Protein AF-A0A426XS44-F1 (afdb_monomer)

Solvent-accessible surface area (backbone atoms only — not comparable to full-atom values): 6910 Å² total; per-residue (Å²): 131,85,73,93,54,96,72,62,31,26,32,57,21,44,33,37,37,36,33,27,62,79,56,96,88,55,60,76,79,61,52,69,80,56,60,42,77,38,46,75,50,69,57,53,90,90,55,63,96,77,79,87,79,89,66,60,63,86,87,66,75,73,68,82,42,78,45,82,48,67,85,43,48,60,72,44,89,87,54,71,54,83,91,81,89,85,88,85,85,76,81,80,81,56,75,76,70,69,69,75,78,124

Secondary structure (DSSP, 8-state):
---SSS--TTSB-EEEEEEE---TTS-TTTGGGGPEEEEEEE--TTS-SS-------TT-----EEEEEES-BSS-SS------------PPPPGGGGGS--

pLDDT: mean 85.26, std 15.74, range [38.47, 98.44]

Structure (mmCIF, N/CA/C/O backbone):
data_AF-A0A426XS44-F1
#
_entry.id   AF-A0A426XS44-F1
#
loop_
_atom_site.group_PDB
_atom_site.id
_atom_site.type_symbol
_atom_site.label_atom_id
_atom_site.label_alt_id
_atom_site.label_comp_id
_atom_site.label_asym_id
_atom_site.label_entity_id
_atom_site.label_seq_id
_atom_site.pdbx_PDB_ins_code
_atom_site.Cartn_x
_atom_site.Cartn_y
_atom_site.Cartn_z
_atom_site.occupancy
_atom_site.B_iso_or_equiv
_atom_site.auth_seq_id
_atom_site.auth_comp_id
_atom_site.auth_asym_id
_atom_site.auth_atom_id
_atom_site.pdbx_PDB_model_num
ATOM 1 N N . MET A 1 1 ? -6.216 -18.599 14.429 1.00 50.03 1 MET A N 1
ATOM 2 C CA . MET A 1 1 ? -5.065 -17.831 13.902 1.00 50.03 1 MET A CA 1
ATOM 3 C C . MET A 1 1 ? -4.605 -16.897 15.009 1.00 50.03 1 MET A C 1
ATOM 5 O O . MET A 1 1 ? -5.449 -16.211 15.567 1.00 50.03 1 MET A O 1
ATOM 9 N N . GLN A 1 2 ? -3.333 -16.931 15.408 1.00 58.16 2 GLN A N 1
ATOM 10 C CA . GLN A 1 2 ? -2.816 -16.040 16.453 1.00 58.16 2 GLN A CA 1
ATOM 11 C C . GLN A 1 2 ? -2.712 -14.621 15.869 1.00 58.16 2 GLN A C 1
ATOM 13 O O . GLN A 1 2 ? -2.163 -14.447 14.777 1.00 58.16 2 GLN A O 1
ATOM 18 N N . SER A 1 3 ? -3.324 -13.637 16.532 1.00 68.06 3 SER A N 1
ATOM 19 C CA . SER A 1 3 ? -3.342 -12.253 16.046 1.00 68.06 3 SER A CA 1
ATOM 20 C C . SER A 1 3 ? -1.932 -11.663 16.090 1.00 68.06 3 SER A C 1
ATOM 22 O O . SER A 1 3 ? -1.239 -11.800 17.095 1.00 68.06 3 SER A O 1
ATOM 24 N N . VAL A 1 4 ? -1.506 -11.011 15.008 1.00 78.38 4 VAL A N 1
ATOM 25 C CA . VAL A 1 4 ? -0.186 -10.353 14.905 1.00 78.38 4 VAL A CA 1
ATOM 26 C C . VAL A 1 4 ? -0.104 -9.040 15.686 1.00 78.38 4 VAL A C 1
ATOM 28 O O . VAL A 1 4 ? 0.992 -8.556 15.947 1.00 78.38 4 VAL A O 1
ATOM 31 N N . ALA A 1 5 ? -1.251 -8.478 16.065 1.00 82.12 5 ALA A N 1
ATOM 32 C CA . ALA A 1 5 ? -1.364 -7.265 16.863 1.00 82.12 5 ALA A CA 1
ATOM 33 C C . ALA A 1 5 ? -2.593 -7.350 17.779 1.00 82.12 5 ALA A C 1
ATOM 35 O O . ALA A 1 5 ? -3.571 -8.027 17.453 1.00 82.12 5 ALA A O 1
ATOM 36 N N . TYR A 1 6 ? -2.544 -6.666 18.922 1.00 83.38 6 TYR A N 1
ATOM 37 C CA . TYR A 1 6 ? -3.674 -6.592 19.852 1.00 83.38 6 TYR A CA 1
ATOM 38 C C . TYR A 1 6 ? -4.837 -5.768 19.274 1.00 83.38 6 TYR A C 1
ATOM 40 O O . TYR A 1 6 ? -5.986 -6.191 19.355 1.00 83.38 6 TYR A O 1
ATOM 48 N N . ASP A 1 7 ? -4.524 -4.644 18.623 1.00 90.62 7 ASP A N 1
ATOM 49 C CA . ASP A 1 7 ? -5.462 -3.835 17.843 1.00 90.62 7 ASP A CA 1
ATOM 50 C C . ASP A 1 7 ? -5.031 -3.821 16.369 1.00 90.62 7 ASP A C 1
ATOM 52 O O . ASP A 1 7 ? -3.850 -3.664 16.053 1.00 90.62 7 ASP A O 1
ATOM 56 N N . ARG A 1 8 ? -5.998 -4.018 15.470 1.00 94.56 8 ARG A N 1
ATOM 57 C CA . ARG A 1 8 ? -5.808 -4.049 14.013 1.00 94.56 8 ARG A CA 1
ATOM 58 C C . ARG A 1 8 ? -6.567 -2.925 13.300 1.00 94.56 8 ARG A C 1
ATOM 60 O O . ARG A 1 8 ? -6.542 -2.877 12.075 1.00 94.56 8 ARG A O 1
ATOM 67 N N . SER A 1 9 ? -7.193 -2.007 14.040 1.00 96.88 9 SER A N 1
ATOM 68 C CA . SER A 1 9 ? -7.927 -0.855 13.497 1.00 96.88 9 SER A CA 1
ATOM 69 C C . SER A 1 9 ? -7.052 0.070 12.639 1.00 96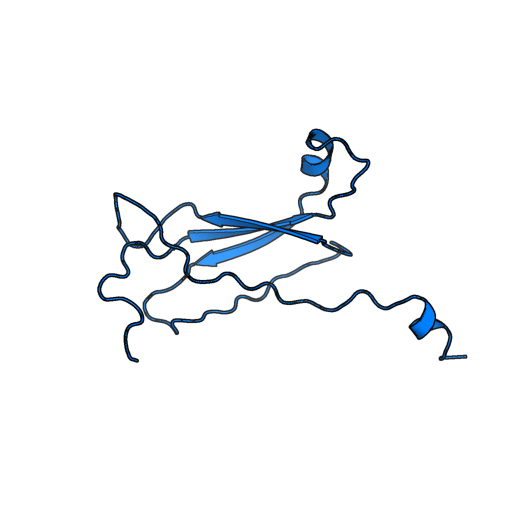.88 9 SER A C 1
ATOM 71 O O . SER A 1 9 ? -7.538 0.716 11.713 1.00 96.88 9 SER A O 1
ATOM 73 N N . SER A 1 10 ? -5.742 0.108 12.903 1.00 97.25 10 SER A N 1
ATOM 74 C CA . SER A 1 10 ? -4.768 0.884 12.133 1.00 97.25 10 SER A CA 1
ATOM 75 C C . SER A 1 10 ? -4.215 0.163 10.907 1.00 97.25 10 SER A C 1
ATOM 77 O O . SER A 1 10 ? -3.440 0.762 10.165 1.00 97.25 10 SER A O 1
ATOM 79 N N . ALA A 1 11 ? -4.569 -1.101 10.662 1.00 97.50 11 ALA A N 1
ATOM 80 C CA . ALA A 1 11 ? -4.148 -1.776 9.440 1.00 97.50 11 ALA A CA 1
ATOM 81 C C . ALA A 1 11 ? -4.727 -1.045 8.212 1.00 97.50 11 ALA A C 1
ATOM 83 O O . ALA A 1 11 ? -5.862 -0.559 8.278 1.00 97.50 11 ALA A O 1
ATOM 84 N N . PRO A 1 12 ? -3.985 -0.956 7.093 1.00 98.12 12 PRO A N 1
A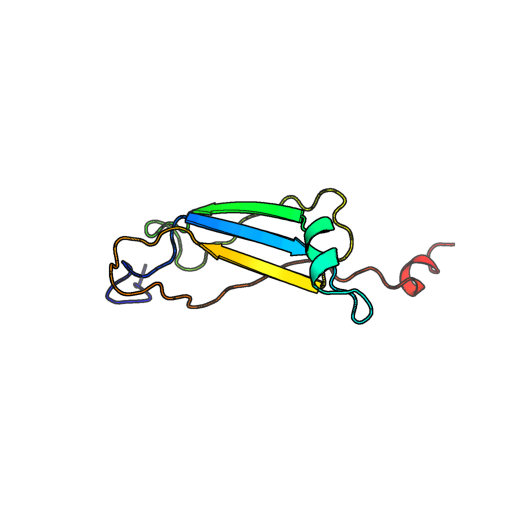TOM 85 C CA . PRO A 1 12 ? -4.521 -0.377 5.868 1.00 98.12 12 PRO A CA 1
ATOM 86 C C . PRO A 1 12 ? -5.730 -1.195 5.406 1.00 98.12 12 PRO A C 1
ATOM 88 O O . PRO A 1 12 ? -5.791 -2.400 5.657 1.00 98.12 12 PRO A O 1
ATOM 91 N N . LYS A 1 13 ? -6.694 -0.543 4.757 1.00 98.25 13 LYS A N 1
ATOM 92 C CA . LYS A 1 13 ? -7.872 -1.215 4.209 1.00 98.25 13 LYS A CA 1
ATOM 93 C C . LYS A 1 13 ? -7.903 -1.067 2.700 1.00 98.25 13 LYS A C 1
ATOM 95 O O . LYS A 1 13 ? -7.479 -2.000 2.031 1.00 98.25 13 LYS A O 1
ATOM 100 N N . ASP A 1 14 ? -8.371 0.065 2.185 1.00 98.44 14 ASP A N 1
ATOM 101 C CA . ASP A 1 14 ? -8.498 0.283 0.745 1.00 98.44 14 ASP A CA 1
ATOM 102 C C . ASP A 1 14 ? -7.171 0.804 0.192 1.00 98.44 14 ASP A C 1
ATOM 104 O O . ASP A 1 14 ? -6.713 1.893 0.552 1.00 98.44 14 ASP A O 1
ATOM 108 N N . CYS A 1 15 ? -6.542 -0.012 -0.649 1.00 97.94 15 CYS A N 1
ATOM 109 C CA . CYS A 1 15 ? -5.193 0.170 -1.161 1.00 97.94 15 CYS A CA 1
ATOM 110 C C . CYS A 1 15 ? -5.182 0.210 -2.688 1.00 97.94 15 CYS A C 1
ATOM 112 O O . CYS A 1 15 ? -5.987 -0.436 -3.359 1.00 97.94 15 CYS A O 1
ATOM 114 N N . ARG A 1 16 ? -4.193 0.915 -3.222 1.00 97.19 16 ARG A N 1
ATOM 115 C CA . ARG A 1 16 ? -3.922 1.060 -4.645 1.00 97.19 16 ARG A CA 1
ATOM 116 C C . ARG A 1 16 ? -2.435 0.902 -4.896 1.00 97.19 16 ARG A C 1
ATOM 118 O O . ARG A 1 16 ? -1.619 1.457 -4.162 1.00 97.19 16 ARG A O 1
ATOM 125 N N . VAL A 1 17 ? -2.086 0.159 -5.938 1.00 96.31 17 VAL A N 1
ATOM 126 C CA . VAL A 1 17 ? -0.696 -0.028 -6.350 1.00 96.31 17 VAL A CA 1
ATOM 127 C C . VAL A 1 17 ? -0.502 0.497 -7.758 1.00 96.31 17 VAL A C 1
ATOM 129 O O . VAL A 1 17 ? -1.195 0.099 -8.694 1.00 96.31 17 VAL A O 1
ATOM 132 N N . SER A 1 18 ? 0.478 1.382 -7.890 1.00 94.69 18 SER A N 1
ATOM 133 C CA . SER A 1 18 ? 0.937 1.932 -9.160 1.00 94.69 18 SER A CA 1
ATOM 134 C C . SER A 1 18 ? 2.440 1.730 -9.314 1.00 94.69 18 SER A C 1
ATOM 136 O O . SER A 1 18 ? 3.147 1.479 -8.335 1.00 94.69 18 SER A O 1
ATOM 138 N N . ALA A 1 19 ? 2.927 1.789 -10.546 1.00 93.31 19 ALA A N 1
ATOM 139 C CA . ALA A 1 19 ? 4.316 1.504 -10.860 1.00 93.31 19 ALA A CA 1
ATOM 140 C C . ALA A 1 19 ? 4.789 2.253 -12.104 1.00 93.31 19 ALA A C 1
ATOM 142 O O . ALA A 1 19 ? 3.982 2.623 -12.952 1.00 93.31 19 ALA A O 1
ATOM 143 N N . TRP A 1 20 ? 6.096 2.473 -12.204 1.00 91.88 20 TRP A N 1
ATOM 144 C CA . TRP A 1 20 ? 6.736 3.056 -13.380 1.00 91.88 20 TRP A CA 1
ATOM 145 C C . TRP A 1 20 ? 8.203 2.626 -13.467 1.00 91.88 20 TRP A C 1
ATOM 147 O O . TRP A 1 20 ? 8.786 2.115 -12.503 1.00 91.88 20 TRP A O 1
ATOM 157 N N . LEU A 1 21 ? 8.793 2.835 -14.642 1.00 88.94 21 LEU A N 1
ATOM 158 C CA . LEU A 1 21 ? 10.238 2.829 -14.819 1.00 88.94 21 LEU A CA 1
ATOM 159 C C . LEU A 1 21 ? 10.753 4.244 -14.561 1.00 88.94 21 LEU A C 1
ATOM 161 O O . LEU A 1 21 ? 10.422 5.173 -15.291 1.00 88.94 21 LEU A O 1
ATOM 165 N N . GLU A 1 22 ? 11.524 4.413 -13.498 1.00 87.25 22 GLU A N 1
ATOM 166 C CA . GLU A 1 22 ? 12.211 5.653 -13.174 1.00 87.25 22 GLU A CA 1
ATOM 167 C C . GLU A 1 22 ? 13.609 5.645 -13.793 1.00 87.25 22 GLU A C 1
ATOM 169 O O . GLU A 1 22 ? 14.450 4.808 -13.445 1.00 87.25 22 GLU A O 1
ATOM 174 N N . SER A 1 23 ? 13.853 6.581 -14.710 1.00 82.38 23 SER A N 1
ATOM 175 C CA . SER A 1 23 ? 15.164 6.795 -15.322 1.00 82.38 23 SER A CA 1
ATOM 176 C C . SER A 1 23 ? 15.927 7.886 -14.557 1.00 82.38 23 SER A C 1
ATOM 178 O O . SER A 1 23 ? 15.341 8.926 -14.260 1.00 82.38 23 SER A O 1
ATOM 180 N N . PRO A 1 24 ? 17.235 7.725 -14.279 1.00 76.12 24 PRO A N 1
ATOM 181 C CA . PRO A 1 24 ? 18.026 8.741 -13.572 1.00 76.12 24 PRO A CA 1
ATOM 182 C C . PRO A 1 24 ? 18.105 10.094 -14.293 1.00 76.12 24 PRO A C 1
ATOM 184 O O . PRO A 1 24 ? 18.300 11.122 -13.649 1.00 76.12 24 PRO A O 1
ATOM 187 N N . ASP A 1 25 ? 17.977 10.078 -15.622 1.00 76.94 25 ASP A N 1
ATOM 188 C CA . ASP A 1 25 ? 18.154 11.243 -16.495 1.00 76.94 25 ASP A CA 1
ATOM 189 C C . ASP A 1 25 ? 16.834 11.965 -16.825 1.00 76.94 25 ASP A C 1
ATOM 191 O O . ASP A 1 25 ? 16.840 12.997 -17.501 1.00 76.94 25 ASP A O 1
ATOM 195 N N . GLU A 1 26 ? 15.691 11.434 -16.379 1.00 70.44 26 GLU A N 1
ATOM 196 C CA . GLU A 1 26 ? 14.377 12.015 -16.654 1.00 70.44 26 GLU A CA 1
ATOM 197 C C . GLU A 1 26 ? 13.945 12.966 -15.533 1.00 70.44 26 GLU A C 1
ATOM 199 O O . GLU A 1 26 ? 14.089 12.684 -14.343 1.00 70.44 26 GLU A O 1
ATOM 204 N N . ASP A 1 27 ? 13.390 14.119 -15.919 1.00 70.25 27 ASP A N 1
ATOM 205 C CA . ASP A 1 27 ? 12.784 15.052 -14.971 1.00 70.25 27 ASP A CA 1
ATOM 206 C C . ASP A 1 27 ? 11.659 14.327 -14.196 1.00 70.25 27 ASP A C 1
ATOM 208 O O . ASP A 1 27 ? 10.751 13.778 -14.832 1.00 70.25 27 ASP A O 1
ATOM 212 N N . PRO A 1 28 ? 11.655 14.358 -12.847 1.00 64.81 28 PRO A N 1
ATOM 213 C CA . PRO A 1 28 ? 10.611 13.747 -12.023 1.00 64.81 28 PRO A CA 1
ATOM 214 C C . PRO A 1 28 ? 9.180 14.145 -12.414 1.00 64.81 28 PRO A C 1
ATOM 216 O O . PRO A 1 28 ? 8.233 13.396 -12.178 1.00 64.81 28 PRO A O 1
ATOM 219 N N . SER A 1 29 ? 8.997 15.318 -13.027 1.00 65.31 29 SER A N 1
ATOM 220 C CA . SER A 1 29 ? 7.700 15.777 -13.531 1.00 65.31 29 SER A CA 1
ATOM 221 C C . SER A 1 29 ? 7.218 15.026 -14.783 1.00 65.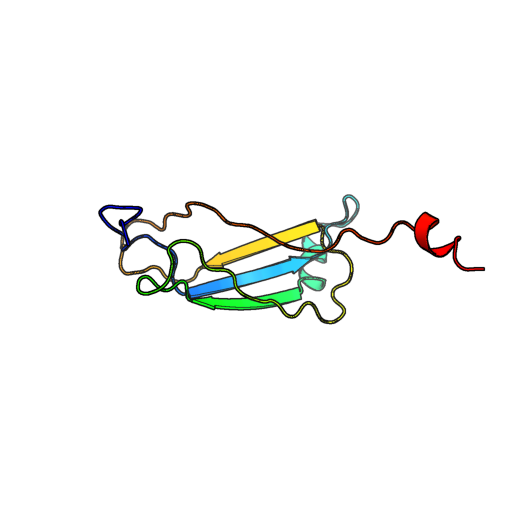31 29 SER A C 1
ATOM 223 O O . SER A 1 29 ? 6.008 14.897 -14.989 1.00 65.31 29 SER A O 1
ATOM 225 N N . ASN A 1 30 ? 8.125 14.469 -15.593 1.00 62.75 30 ASN A N 1
ATOM 226 C CA . ASN A 1 30 ? 7.789 13.619 -16.739 1.00 62.75 30 ASN A CA 1
ATOM 227 C C . ASN A 1 30 ? 7.435 12.182 -16.321 1.00 62.75 30 ASN A C 1
ATOM 229 O O . ASN A 1 30 ? 6.662 11.539 -17.033 1.00 62.75 30 ASN A O 1
ATOM 233 N N . ASN A 1 31 ? 7.891 11.713 -15.150 1.00 59.16 31 ASN A N 1
ATOM 234 C CA . ASN A 1 31 ? 7.573 10.374 -14.624 1.00 59.16 31 ASN A CA 1
ATOM 235 C C . ASN A 1 31 ? 6.061 10.148 -14.454 1.00 59.16 31 ASN A C 1
ATOM 237 O O . ASN A 1 31 ? 5.581 9.026 -14.590 1.00 59.16 31 ASN A O 1
ATOM 241 N N . ILE A 1 32 ? 5.282 11.219 -14.244 1.00 61.62 32 ILE A N 1
ATOM 242 C CA . ILE A 1 32 ? 3.815 11.157 -14.120 1.00 61.62 32 ILE A CA 1
ATOM 243 C C . ILE A 1 32 ? 3.154 10.603 -15.397 1.00 61.62 32 ILE A C 1
ATOM 245 O O . ILE A 1 32 ? 2.103 9.971 -15.314 1.00 61.62 32 ILE A O 1
ATOM 249 N N . LYS A 1 33 ? 3.764 10.791 -16.577 1.00 64.12 33 LYS A N 1
ATOM 250 C CA . LYS A 1 33 ? 3.208 10.312 -17.855 1.00 64.12 33 LYS A CA 1
ATOM 251 C C . LYS A 1 33 ? 3.315 8.795 -18.039 1.00 64.12 33 LYS A C 1
ATOM 253 O O . LYS A 1 33 ? 2.574 8.254 -18.852 1.00 64.12 33 LYS A O 1
ATOM 258 N N . ASN A 1 34 ? 4.177 8.126 -17.271 1.00 79.12 34 ASN A N 1
ATOM 259 C CA . ASN A 1 34 ? 4.483 6.700 -17.420 1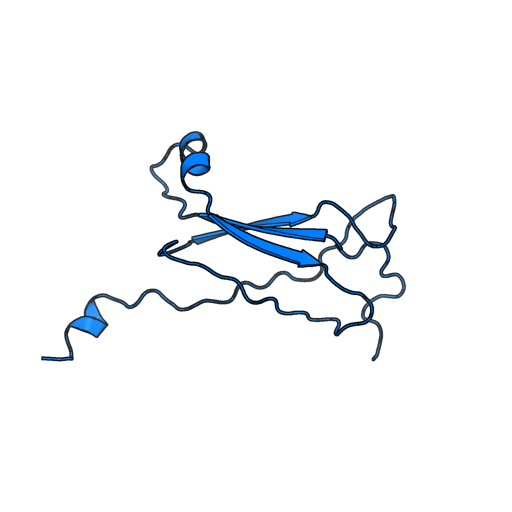.00 79.12 34 ASN A CA 1
ATOM 260 C C . ASN A 1 34 ? 3.984 5.851 -16.237 1.00 79.12 34 ASN A C 1
ATOM 262 O O . ASN A 1 34 ? 4.389 4.699 -16.088 1.00 79.12 34 ASN A O 1
ATOM 266 N N . ILE A 1 35 ? 3.117 6.404 -15.380 1.00 88.75 35 ILE A N 1
ATOM 267 C CA . ILE A 1 35 ? 2.546 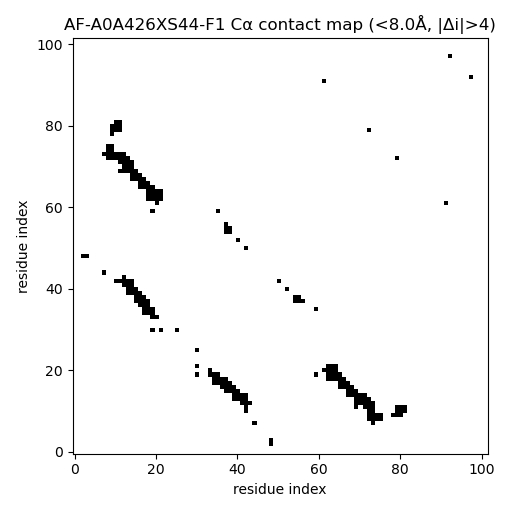5.663 -14.253 1.00 88.75 35 ILE A CA 1
ATOM 268 C C . ILE A 1 35 ? 1.521 4.653 -14.771 1.00 88.75 35 ILE A C 1
ATOM 270 O O . ILE A 1 35 ? 0.489 5.020 -15.334 1.00 88.75 35 ILE A O 1
ATOM 274 N N . VAL A 1 36 ? 1.777 3.378 -14.501 1.00 91.75 36 VAL A N 1
ATOM 275 C CA . VAL A 1 36 ? 0.852 2.274 -14.744 1.00 91.75 36 VAL A CA 1
ATOM 276 C C . VAL A 1 36 ? 0.105 1.948 -13.456 1.00 91.75 36 VAL A C 1
ATOM 278 O O . VAL A 1 36 ? 0.702 1.784 -12.389 1.00 91.75 36 VAL A O 1
ATOM 281 N N . MET A 1 37 ? -1.219 1.837 -13.551 1.00 92.94 37 MET A N 1
ATOM 282 C CA . MET A 1 37 ? -2.049 1.329 -12.463 1.00 92.94 37 MET A CA 1
ATOM 283 C C . MET A 1 37 ? -2.028 -0.198 -12.485 1.00 92.94 37 MET A C 1
ATOM 285 O O . MET A 1 37 ? -2.470 -0.788 -13.464 1.00 92.94 37 MET A O 1
ATOM 289 N N . LEU A 1 38 ? -1.537 -0.829 -11.418 1.00 93.94 38 LEU A N 1
ATOM 290 C CA . LEU A 1 38 ? -1.405 -2.287 -11.365 1.00 93.94 38 LEU A CA 1
ATOM 291 C C . LEU A 1 38 ? -2.642 -2.957 -10.771 1.00 93.94 38 LEU A C 1
ATOM 293 O O . LEU A 1 38 ? -3.111 -3.965 -11.292 1.00 93.94 38 LEU A O 1
ATOM 297 N N . THR A 1 39 ? -3.151 -2.439 -9.649 1.00 95.25 39 THR A N 1
ATOM 298 C CA . THR A 1 39 ? -4.335 -3.010 -8.994 1.00 95.25 39 THR A CA 1
ATOM 299 C C . THR A 1 39 ? -4.894 -2.102 -7.897 1.00 95.25 39 THR A C 1
ATOM 301 O O . THR A 1 39 ? -4.158 -1.321 -7.288 1.00 95.25 39 THR A O 1
ATOM 304 N N . ASP A 1 40 ? -6.178 -2.292 -7.602 1.00 96.88 40 ASP A N 1
ATOM 305 C CA . ASP A 1 40 ? -6.839 -1.847 -6.377 1.00 96.88 40 ASP A CA 1
ATOM 306 C C . ASP A 1 40 ? -7.210 -3.081 -5.547 1.00 96.88 40 ASP A C 1
ATOM 308 O O . ASP A 1 40 ? -7.743 -4.061 -6.073 1.00 96.88 40 ASP A O 1
ATOM 312 N N . PHE A 1 41 ? -6.946 -3.048 -4.241 1.00 97.19 41 PHE A N 1
ATOM 313 C CA . PHE A 1 41 ? -7.275 -4.158 -3.347 1.00 97.19 41 PHE A CA 1
ATOM 314 C C . PHE A 1 41 ? -7.671 -3.689 -1.951 1.00 97.19 41 PHE A C 1
ATOM 316 O O . PHE A 1 41 ? -7.287 -2.609 -1.508 1.00 97.19 41 PHE A O 1
ATOM 323 N N . SER A 1 42 ? -8.382 -4.553 -1.224 1.00 98.12 42 SER A N 1
ATOM 324 C CA . SER A 1 42 ? -8.667 -4.345 0.195 1.00 98.12 42 SER A CA 1
ATOM 325 C C . SER A 1 42 ? -7.937 -5.378 1.053 1.00 98.12 42 SER A C 1
ATOM 327 O O . SER A 1 42 ? -8.085 -6.584 0.838 1.00 98.12 42 SER A O 1
ATOM 329 N N . TYR A 1 43 ? -7.166 -4.917 2.039 1.00 97.81 43 TYR A N 1
ATOM 330 C CA . TYR A 1 43 ? -6.593 -5.793 3.065 1.00 97.81 43 TYR A CA 1
ATOM 331 C C . TYR A 1 43 ? -7.673 -6.145 4.091 1.00 97.81 43 TYR A C 1
ATOM 333 O O . TYR A 1 43 ? -8.259 -5.263 4.715 1.00 97.81 43 TYR A O 1
ATOM 341 N N . ASP A 1 44 ? -7.954 -7.435 4.245 1.00 97.38 44 ASP A N 1
ATOM 342 C CA . ASP A 1 44 ? -9.119 -7.932 4.983 1.00 97.3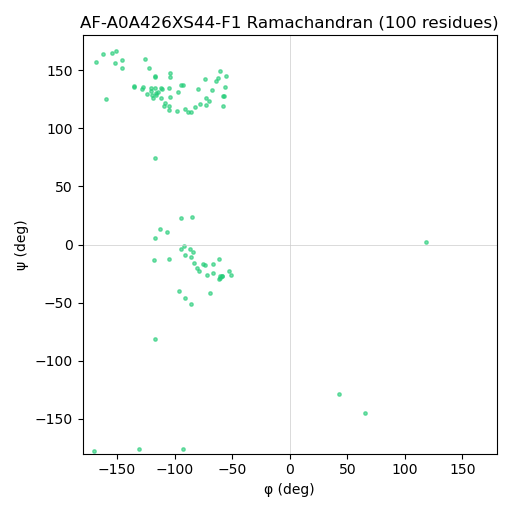8 44 ASP A CA 1
ATOM 343 C C . ASP A 1 44 ? -8.710 -8.585 6.310 1.00 97.38 44 ASP A C 1
ATOM 345 O O . ASP A 1 44 ? -7.991 -9.584 6.319 1.00 97.38 44 ASP A O 1
ATOM 349 N N . LEU A 1 45 ? -9.176 -8.052 7.441 1.00 95.62 45 LEU A N 1
ATOM 350 C CA . LEU A 1 45 ? -8.814 -8.557 8.770 1.00 95.62 45 LEU A CA 1
ATOM 351 C C . LEU A 1 45 ? -9.344 -9.966 9.072 1.00 95.62 45 LEU A C 1
ATOM 353 O O . LEU A 1 45 ? -8.823 -10.609 9.990 1.00 95.62 45 LEU A O 1
ATOM 357 N N . GLU A 1 46 ? -10.322 -10.457 8.312 1.00 94.88 46 GLU A N 1
ATOM 358 C CA . GLU A 1 46 ? -10.873 -11.807 8.470 1.00 94.88 46 GLU A CA 1
ATOM 359 C C . GLU A 1 46 ? -10.072 -12.864 7.691 1.00 94.88 46 GLU A C 1
ATOM 361 O O . GLU A 1 46 ? -10.240 -14.068 7.896 1.00 94.88 46 GLU A O 1
ATOM 366 N N . LYS A 1 47 ? -9.157 -12.432 6.812 1.00 94.94 47 LYS A N 1
ATOM 367 C CA . LYS A 1 47 ? -8.256 -13.310 6.054 1.00 94.94 47 LYS A CA 1
ATOM 368 C C . LYS A 1 47 ? -6.915 -13.508 6.770 1.00 94.94 47 LYS A C 1
ATOM 370 O O . LYS A 1 47 ? -6.679 -13.058 7.889 1.00 94.94 47 LYS A O 1
ATOM 375 N N . SER A 1 48 ? -6.005 -14.221 6.103 1.00 94.25 48 SER A N 1
ATOM 376 C CA . SER A 1 48 ? -4.630 -14.416 6.570 1.00 94.25 48 SE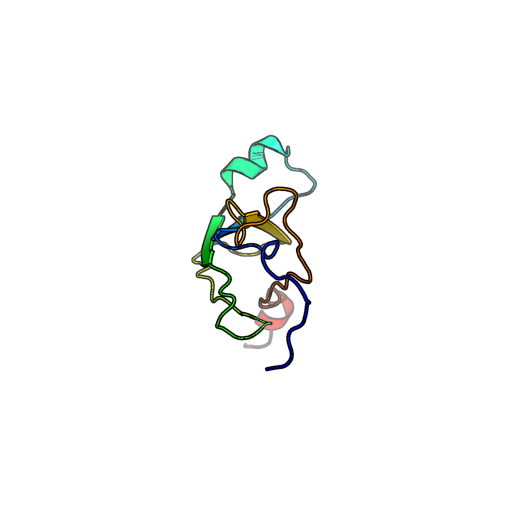R A CA 1
ATOM 377 C C . SER A 1 48 ? -3.921 -13.085 6.840 1.00 94.25 48 SER A C 1
ATOM 379 O O . SER A 1 48 ? -4.086 -12.122 6.096 1.00 94.25 48 SER A O 1
ATOM 381 N N . ASN A 1 49 ? -3.057 -13.051 7.859 1.00 93.44 49 ASN A N 1
ATOM 382 C CA . ASN A 1 49 ? -2.258 -11.866 8.196 1.00 93.44 49 ASN A CA 1
ATOM 383 C C . ASN A 1 49 ? -1.314 -11.447 7.051 1.00 93.44 49 ASN A C 1
ATOM 385 O O . ASN A 1 49 ? -0.997 -10.268 6.904 1.00 93.44 49 ASN A O 1
ATOM 389 N N . ALA A 1 50 ? -0.866 -12.409 6.239 1.00 95.75 50 ALA A N 1
ATOM 390 C CA . ALA A 1 50 ? -0.143 -12.156 4.999 1.00 95.75 50 ALA A CA 1
ATOM 391 C C . ALA A 1 50 ? -1.080 -12.419 3.817 1.00 95.75 50 ALA A C 1
ATOM 393 O O . ALA A 1 50 ? -1.558 -13.544 3.652 1.00 95.75 50 ALA A O 1
ATOM 394 N N . GLN A 1 51 ? -1.326 -11.383 3.017 1.00 97.25 51 GLN A N 1
ATOM 395 C CA . GLN A 1 51 ? -2.221 -11.421 1.861 1.00 97.25 51 GLN A CA 1
ATOM 396 C C . GLN A 1 51 ? -1.425 -11.057 0.617 1.00 97.25 51 GLN A C 1
ATOM 398 O O . GLN A 1 51 ? -0.669 -10.085 0.623 1.00 97.25 51 GLN A O 1
ATOM 403 N N . THR A 1 52 ? -1.584 -11.863 -0.425 1.00 97.50 52 THR A N 1
ATOM 404 C CA . THR A 1 52 ? -0.960 -11.651 -1.728 1.00 97.50 52 THR A CA 1
A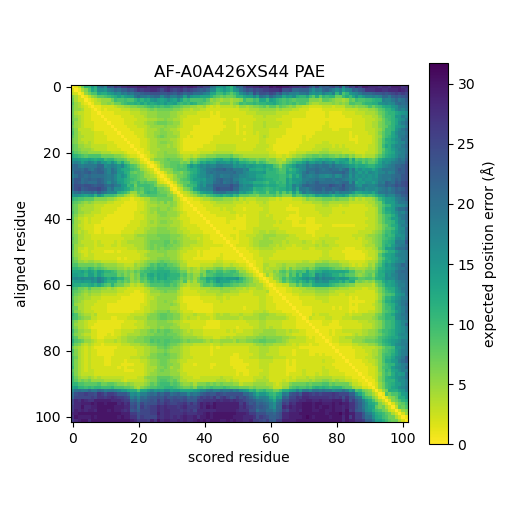TOM 405 C C . THR A 1 52 ? -2.066 -11.382 -2.730 1.00 97.50 52 THR A C 1
ATOM 407 O O . THR A 1 52 ? -3.050 -12.118 -2.781 1.00 97.50 52 THR A O 1
ATOM 410 N N . PHE A 1 53 ? -1.891 -10.325 -3.514 1.00 96.69 53 PHE A N 1
ATOM 411 C CA . PHE A 1 53 ? -2.833 -9.898 -4.536 1.00 96.69 53 PHE A CA 1
ATOM 412 C C . PHE A 1 53 ? -2.147 -10.030 -5.891 1.00 96.69 53 PHE A C 1
ATOM 414 O O . PHE A 1 53 ? -1.007 -9.592 -6.051 1.00 96.69 53 PHE A O 1
ATOM 421 N N . HIS A 1 54 ? -2.817 -10.677 -6.842 1.00 93.50 54 HIS A N 1
ATOM 422 C CA . HIS A 1 54 ? -2.329 -10.743 -8.213 1.00 93.50 54 HIS A CA 1
ATOM 423 C C . HIS A 1 54 ? -2.526 -9.390 -8.896 1.00 93.50 54 HIS A C 1
ATOM 425 O O . HIS A 1 54 ? -3.522 -8.706 -8.658 1.00 93.50 54 HIS A O 1
ATOM 431 N N . VAL A 1 55 ? -1.559 -9.020 -9.728 1.00 90.75 55 VAL A N 1
ATOM 432 C CA . VAL A 1 55 ? -1.569 -7.785 -10.512 1.00 90.75 55 VAL A CA 1
ATOM 433 C C . VAL A 1 55 ? -1.583 -8.138 -11.989 1.00 90.75 55 VAL A C 1
ATOM 435 O O . VAL A 1 55 ? -0.967 -9.131 -12.382 1.00 90.75 55 VAL A O 1
ATOM 438 N N . ASP A 1 56 ? -2.271 -7.328 -12.787 1.00 84.56 56 ASP A N 1
ATOM 439 C CA . ASP A 1 56 ? -2.139 -7.366 -14.237 1.00 84.56 56 ASP A CA 1
ATOM 440 C C . ASP A 1 56 ? -1.175 -6.254 -14.645 1.00 84.56 56 ASP A C 1
ATOM 442 O O . ASP A 1 56 ? -1.420 -5.073 -14.403 1.00 84.56 56 ASP A O 1
ATOM 446 N N . VAL A 1 57 ? -0.029 -6.655 -15.181 1.00 78.00 57 VAL A N 1
ATOM 447 C CA . VAL A 1 57 ? 1.029 -5.740 -15.616 1.00 78.00 57 VAL A CA 1
ATOM 448 C C . VAL A 1 57 ? 0.877 -5.346 -17.084 1.00 78.00 57 VAL A C 1
ATOM 450 O O . VAL A 1 57 ? 1.573 -4.429 -17.507 1.00 78.00 57 VAL A O 1
ATOM 453 N N . GLY A 1 58 ? -0.023 -5.976 -17.854 1.00 78.75 58 GLY A N 1
ATOM 454 C CA . GLY A 1 58 ? -0.191 -5.711 -19.286 1.00 78.75 58 GLY A CA 1
ATOM 455 C C . GLY A 1 58 ? 1.149 -5.582 -20.025 1.00 78.75 58 GLY A C 1
ATOM 456 O O . GLY A 1 58 ? 2.046 -6.407 -19.854 1.00 78.75 58 GLY A O 1
ATOM 457 N N . ASP A 1 59 ? 1.300 -4.490 -20.779 1.00 71.06 59 ASP A N 1
ATOM 458 C CA . ASP A 1 59 ? 2.525 -4.134 -21.508 1.00 71.06 59 ASP A CA 1
ATOM 459 C C . ASP A 1 59 ? 3.453 -3.176 -20.723 1.00 71.06 59 ASP A C 1
ATOM 461 O O . ASP A 1 59 ? 4.258 -2.464 -21.321 1.00 71.06 59 ASP A O 1
ATOM 465 N N . ALA A 1 60 ? 3.367 -3.120 -19.384 1.00 75.38 60 ALA A N 1
ATOM 466 C CA . ALA A 1 60 ? 4.123 -2.163 -18.557 1.00 75.38 60 ALA A CA 1
ATOM 467 C C . ALA A 1 60 ? 5.656 -2.301 -18.646 1.00 75.38 60 ALA A C 1
ATOM 469 O O . ALA A 1 60 ? 6.382 -1.415 -18.195 1.00 75.38 60 ALA A O 1
ATOM 470 N N . GLY A 1 61 ? 6.160 -3.395 -19.226 1.00 84.31 61 GLY A N 1
ATOM 471 C CA . GLY A 1 61 ? 7.588 -3.629 -19.404 1.00 84.31 61 GLY A CA 1
ATOM 472 C C . GLY A 1 61 ? 8.333 -3.794 -18.075 1.00 84.31 61 GLY A C 1
ATOM 473 O O . GLY A 1 61 ? 7.825 -4.385 -17.122 1.00 84.31 61 GLY A O 1
ATOM 474 N N . VAL A 1 62 ? 9.578 -3.313 -18.029 1.00 88.56 62 VAL A N 1
ATOM 475 C CA . VAL A 1 62 ? 10.413 -3.359 -16.820 1.00 88.56 62 VAL A CA 1
ATOM 476 C C . VAL A 1 62 ? 10.015 -2.225 -15.880 1.00 88.56 62 VAL A C 1
ATOM 478 O O . VAL A 1 62 ? 9.914 -1.078 -16.297 1.00 88.56 62 VAL A O 1
ATOM 481 N N . ILE A 1 63 ? 9.853 -2.546 -14.598 1.00 89.75 63 ILE A N 1
ATOM 482 C CA . ILE A 1 63 ? 9.511 -1.612 -13.523 1.00 89.75 63 ILE A CA 1
ATOM 483 C C . ILE A 1 63 ? 10.629 -1.653 -12.482 1.00 89.75 63 ILE A C 1
ATOM 485 O O . ILE A 1 63 ? 11.049 -2.736 -12.070 1.00 89.75 63 ILE A O 1
ATOM 489 N N . ASN A 1 64 ? 11.074 -0.490 -12.011 1.00 91.62 64 ASN A N 1
ATOM 490 C CA . ASN A 1 64 ? 11.981 -0.375 -10.862 1.00 91.62 64 ASN A CA 1
ATOM 491 C C . ASN A 1 64 ? 11.368 0.404 -9.688 1.00 91.62 64 ASN A C 1
ATOM 493 O O . ASN A 1 64 ? 11.881 0.292 -8.574 1.00 91.62 64 ASN A O 1
ATOM 497 N N . THR A 1 65 ? 10.252 1.109 -9.902 1.00 93.25 65 THR A N 1
ATOM 498 C CA . THR A 1 65 ? 9.589 1.897 -8.862 1.00 93.25 65 THR A CA 1
ATOM 499 C C . THR A 1 65 ? 8.129 1.480 -8.701 1.00 93.25 65 THR A C 1
ATOM 501 O O . THR A 1 65 ? 7.367 1.391 -9.663 1.00 93.25 65 THR A O 1
ATOM 504 N N . VAL A 1 66 ? 7.732 1.211 -7.452 1.00 94.81 66 VAL A N 1
ATOM 505 C CA . VAL A 1 66 ? 6.372 0.808 -7.068 1.00 94.81 66 VAL A CA 1
ATOM 506 C C . VAL A 1 66 ? 5.883 1.700 -5.938 1.00 94.81 66 VAL A C 1
ATOM 508 O O . VAL A 1 66 ? 6.577 1.900 -4.941 1.00 94.81 66 VAL A O 1
ATOM 511 N N . ARG A 1 67 ? 4.654 2.188 -6.071 1.00 95.44 67 ARG A N 1
ATOM 512 C CA . ARG A 1 67 ? 3.977 3.025 -5.088 1.00 95.44 67 ARG A CA 1
ATOM 513 C C . ARG A 1 67 ? 2.750 2.309 -4.542 1.00 95.44 67 ARG A C 1
ATOM 515 O O . ARG A 1 67 ? 1.902 1.844 -5.300 1.00 95.44 67 ARG A O 1
ATOM 522 N N . LEU A 1 68 ? 2.664 2.263 -3.216 1.00 97.44 68 LEU A N 1
ATOM 523 C CA . LEU A 1 68 ? 1.489 1.828 -2.473 1.00 97.44 68 LEU A CA 1
ATOM 524 C C . LEU A 1 68 ? 0.795 3.061 -1.893 1.00 97.44 68 LEU A C 1
ATOM 526 O O . LEU A 1 68 ? 1.350 3.729 -1.021 1.00 97.44 68 LEU A O 1
ATOM 530 N N . ASP A 1 69 ? -0.422 3.321 -2.346 1.00 97.50 69 ASP A N 1
ATOM 531 C CA . ASP A 1 69 ? -1.328 4.295 -1.750 1.00 97.50 69 ASP A CA 1
ATOM 532 C C . ASP A 1 69 ? -2.413 3.561 -0.955 1.00 97.50 69 ASP A C 1
ATOM 534 O O . ASP A 1 69 ? -2.844 2.469 -1.323 1.00 97.50 69 ASP A O 1
ATOM 538 N N . PHE A 1 70 ? -2.883 4.164 0.133 1.00 96.19 70 PHE A N 1
ATOM 539 C CA . PHE A 1 70 ? -4.041 3.690 0.887 1.00 96.19 70 PHE A CA 1
ATOM 540 C C . PHE A 1 70 ? -4.932 4.880 1.226 1.00 96.19 70 PHE A C 1
ATOM 542 O O . PHE A 1 70 ? -4.450 5.939 1.628 1.00 96.19 70 PHE A O 1
ATOM 549 N N . THR A 1 71 ? -6.238 4.717 1.038 1.00 94.88 71 THR A N 1
ATOM 550 C CA . THR A 1 71 ? -7.230 5.786 1.233 1.00 94.88 71 THR A CA 1
ATOM 551 C C . THR A 1 71 ? -8.031 5.610 2.519 1.00 94.88 71 THR A C 1
ATOM 553 O O . THR A 1 71 ? -8.709 6.540 2.951 1.00 94.88 71 THR A O 1
ATOM 556 N N . SER A 1 72 ? -7.937 4.440 3.156 1.00 98.31 72 SER A N 1
ATOM 557 C CA . SER A 1 72 ? -8.648 4.119 4.391 1.00 98.31 72 SER A CA 1
ATOM 558 C C . SER A 1 72 ? -7.874 3.110 5.254 1.00 98.31 72 SER A C 1
ATOM 560 O O . SER A 1 72 ? -6.922 2.458 4.811 1.00 98.31 72 SER A O 1
ATOM 562 N N . ASN A 1 73 ? -8.303 2.972 6.507 1.00 98.44 73 ASN A N 1
ATOM 563 C CA . ASN A 1 73 ? -7.880 1.921 7.431 1.00 98.44 73 ASN A CA 1
ATOM 564 C C . ASN A 1 73 ? -9.111 1.264 8.083 1.00 98.44 73 ASN A C 1
ATOM 566 O O . ASN A 1 73 ? -10.256 1.573 7.743 1.00 98.44 73 ASN A O 1
ATOM 570 N N . HIS A 1 74 ? -8.886 0.344 9.017 1.00 97.88 74 HIS A N 1
ATOM 571 C CA . HIS A 1 74 ? -9.946 -0.405 9.705 1.00 97.88 74 HIS A CA 1
ATOM 572 C C . HIS A 1 74 ? -10.550 0.315 10.926 1.00 97.88 74 HIS A C 1
ATOM 574 O O . HIS A 1 74 ? -11.130 -0.334 11.795 1.00 97.88 74 HIS A O 1
ATOM 580 N N . GLY A 1 75 ? -10.457 1.648 10.993 1.00 97.31 75 GLY A N 1
ATOM 581 C CA . GLY A 1 75 ? -11.173 2.475 11.973 1.00 97.31 75 GLY A CA 1
ATOM 582 C C . GLY A 1 75 ? -10.296 3.279 12.935 1.00 97.31 75 GLY A C 1
ATOM 583 O O . GLY A 1 75 ? -10.829 3.978 13.795 1.00 97.31 75 GLY A O 1
ATOM 584 N N . SER A 1 76 ? -8.971 3.220 12.803 1.00 97.06 76 SER A N 1
ATOM 585 C CA . SER A 1 76 ? -8.072 4.092 13.564 1.00 97.06 76 SER A CA 1
ATOM 586 C C . SER A 1 76 ? -8.175 5.539 13.074 1.00 97.06 76 SER A C 1
ATOM 588 O O . SER A 1 76 ? -7.913 5.839 11.911 1.00 97.06 76 SER A O 1
ATOM 590 N N . SER A 1 77 ? -8.495 6.465 13.976 1.00 96.31 77 SER A N 1
ATOM 591 C CA . SER A 1 77 ? -8.546 7.902 13.674 1.00 96.31 77 SER A CA 1
ATOM 592 C C . SER A 1 77 ? -7.182 8.596 13.732 1.00 96.31 77 SER A C 1
ATOM 594 O O . SER A 1 77 ? -7.049 9.717 13.249 1.00 96.31 77 SER A O 1
ATOM 596 N N . ALA A 1 78 ? -6.178 7.958 14.340 1.00 95.81 78 ALA A N 1
ATOM 597 C CA . ALA A 1 78 ? -4.890 8.588 14.619 1.00 95.81 78 ALA A CA 1
ATOM 598 C C . ALA A 1 78 ? -3.833 8.293 13.549 1.00 95.81 78 ALA A C 1
ATOM 600 O O . ALA A 1 78 ? -3.028 9.160 13.219 1.00 95.81 78 ALA A O 1
ATOM 601 N N . LEU A 1 79 ? -3.792 7.053 13.052 1.00 95.75 79 LEU A N 1
ATOM 602 C CA . LEU A 1 79 ? -2.708 6.573 12.192 1.00 95.75 79 LEU A CA 1
ATOM 603 C C . LEU A 1 79 ? -3.078 5.305 11.418 1.00 95.75 79 LEU A C 1
ATOM 605 O O . LEU A 1 79 ? -3.986 4.567 11.808 1.00 95.75 79 LEU A O 1
ATOM 609 N N . THR A 1 80 ? -2.281 5.010 10.391 1.00 97.50 80 THR A N 1
ATOM 610 C CA . THR A 1 80 ? -2.280 3.734 9.665 1.00 97.50 80 THR A CA 1
ATOM 611 C C . THR A 1 80 ? -0.899 3.084 9.789 1.00 97.50 80 THR A C 1
ATOM 613 O O . THR A 1 80 ? 0.116 3.729 9.532 1.00 97.50 80 THR A O 1
ATOM 616 N N . CYS A 1 81 ? -0.842 1.815 10.195 1.00 96.31 81 CYS A N 1
ATOM 617 C CA . CYS A 1 81 ? 0.394 1.057 10.394 1.00 96.31 81 CYS A CA 1
ATOM 618 C C . CYS A 1 81 ? 0.636 0.072 9.249 1.00 96.31 81 CYS A C 1
ATOM 620 O O . CYS A 1 81 ? -0.190 -0.803 8.992 1.00 96.31 81 CYS A O 1
ATOM 622 N N . ILE A 1 82 ? 1.821 0.129 8.640 1.00 96.31 82 ILE A N 1
ATOM 623 C CA . ILE A 1 82 ? 2.268 -0.853 7.646 1.00 96.31 82 ILE A CA 1
ATOM 624 C C . ILE A 1 82 ? 3.354 -1.726 8.267 1.00 96.31 82 ILE A C 1
ATOM 626 O O . ILE A 1 82 ? 4.399 -1.231 8.676 1.00 96.31 82 ILE A O 1
ATOM 630 N N . TYR A 1 83 ? 3.117 -3.037 8.301 1.00 95.31 83 TYR A N 1
ATOM 631 C CA . TYR A 1 83 ? 4.099 -3.999 8.806 1.00 95.31 83 TYR A CA 1
ATOM 632 C C . TYR A 1 83 ? 5.096 -4.423 7.729 1.00 95.31 83 TYR A C 1
ATOM 634 O O . TYR A 1 83 ? 6.303 -4.409 7.954 1.00 95.31 83 TYR A O 1
ATOM 642 N N . ARG A 1 84 ? 4.602 -4.854 6.560 1.00 96.94 84 ARG A N 1
ATOM 643 C CA . ARG A 1 84 ? 5.457 -5.304 5.458 1.00 96.94 84 ARG A CA 1
ATOM 644 C C . ARG A 1 84 ? 4.726 -5.262 4.123 1.00 96.94 84 A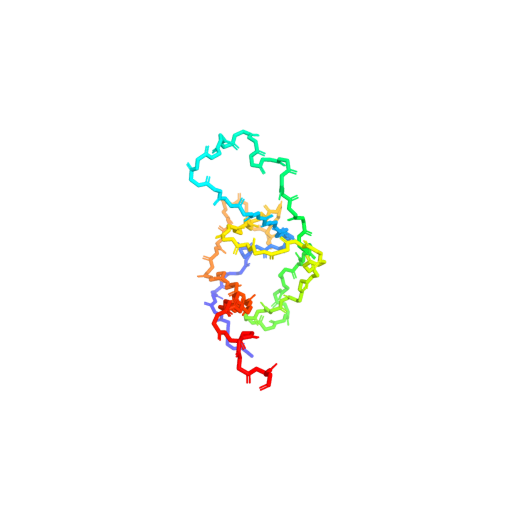RG A C 1
ATOM 646 O O . ARG A 1 84 ? 3.708 -5.929 3.964 1.00 96.94 84 ARG A O 1
ATOM 653 N N . PHE A 1 85 ? 5.317 -4.571 3.157 1.00 97.44 85 PHE A N 1
ATOM 654 C CA . PHE A 1 85 ? 4.934 -4.621 1.750 1.00 97.44 85 PHE A CA 1
ATOM 655 C C . PHE A 1 85 ? 5.970 -5.451 0.983 1.00 97.44 85 PHE A C 1
ATOM 657 O O . PHE A 1 85 ? 7.169 -5.331 1.232 1.00 97.44 85 PHE A O 1
ATOM 664 N N . ARG A 1 86 ? 5.513 -6.357 0.115 1.00 97.75 86 ARG A N 1
ATOM 665 C CA . ARG A 1 86 ? 6.370 -7.212 -0.715 1.00 97.75 86 ARG A CA 1
ATOM 666 C C . ARG A 1 86 ? 5.935 -7.065 -2.160 1.00 97.75 86 ARG A C 1
ATOM 668 O O . ARG A 1 86 ? 4.743 -7.142 -2.439 1.00 97.75 86 ARG A O 1
ATOM 675 N N . VAL A 1 87 ? 6.908 -6.919 -3.046 1.00 96.00 87 VAL A N 1
ATOM 676 C CA . VAL A 1 87 ? 6.698 -6.934 -4.491 1.00 96.00 87 VAL A CA 1
ATOM 677 C C . VAL A 1 87 ? 7.331 -8.207 -5.032 1.00 96.00 87 VAL A C 1
ATOM 679 O O . VAL A 1 87 ? 8.439 -8.574 -4.641 1.00 96.00 87 VAL A O 1
ATOM 682 N N . HIS A 1 88 ? 6.590 -8.901 -5.885 1.00 94.94 88 HIS A N 1
ATOM 683 C CA . HIS A 1 88 ? 7.020 -10.121 -6.552 1.00 94.94 88 HIS A CA 1
ATOM 684 C C . HIS A 1 88 ? 7.040 -9.859 -8.056 1.00 94.94 88 HIS A C 1
ATOM 686 O O . HIS A 1 88 ? 6.177 -9.148 -8.564 1.00 94.94 88 HIS A O 1
ATOM 692 N N . GLY A 1 89 ? 8.004 -10.439 -8.759 1.00 91.44 89 GLY A N 1
ATOM 693 C CA . GLY A 1 89 ? 8.147 -10.285 -10.200 1.00 91.44 89 GLY A CA 1
ATOM 694 C C . GLY A 1 89 ? 9.175 -11.259 -10.756 1.00 91.44 89 GLY A C 1
ATOM 695 O O . GLY A 1 89 ? 9.731 -12.077 -10.019 1.00 91.44 89 GLY A O 1
ATOM 696 N N . HIS A 1 90 ? 9.414 -11.155 -12.056 1.00 89.94 90 HIS A N 1
ATOM 697 C CA . HIS A 1 90 ? 10.463 -11.889 -12.750 1.00 89.94 90 HIS A CA 1
ATOM 698 C C . HIS A 1 90 ? 11.627 -10.949 -13.048 1.00 89.94 90 HIS A C 1
ATOM 700 O O . HIS A 1 90 ? 11.413 -9.775 -13.350 1.00 89.94 90 HIS A O 1
ATOM 706 N N . GLU A 1 91 ? 12.853 -11.461 -12.971 1.00 87.00 91 GLU A N 1
ATOM 707 C CA . GLU A 1 91 ? 14.002 -10.702 -13.454 1.00 87.00 91 GLU A CA 1
ATOM 708 C C . GLU A 1 91 ? 13.879 -10.489 -14.969 1.00 87.00 91 GLU A C 1
ATOM 710 O O . GLU A 1 91 ? 13.459 -11.411 -15.680 1.00 87.00 91 GLU A O 1
ATOM 715 N N . PRO A 1 92 ? 14.245 -9.303 -15.489 1.00 83.88 92 PRO A N 1
ATOM 716 C CA . PRO A 1 92 ? 14.337 -9.101 -16.925 1.00 83.88 92 PRO A CA 1
ATOM 717 C C . PRO A 1 92 ? 15.306 -10.131 -17.509 1.00 83.88 92 PRO A C 1
ATOM 719 O O . PRO A 1 92 ? 16.436 -10.262 -17.033 1.00 83.88 92 PRO A O 1
ATOM 722 N N . SER A 1 93 ? 14.889 -10.875 -18.534 1.00 74.88 93 SER A N 1
ATOM 723 C CA . SER A 1 93 ? 15.786 -11.817 -19.202 1.00 74.88 93 SER A CA 1
ATOM 724 C C . SER A 1 93 ? 17.009 -11.066 -19.730 1.00 74.88 93 SER A C 1
ATOM 726 O O . SER A 1 93 ? 16.872 -10.172 -20.567 1.00 74.88 93 SER A O 1
ATOM 728 N N . SER A 1 94 ? 18.204 -11.428 -19.254 1.00 59.38 94 SER A N 1
ATOM 729 C CA . SER A 1 94 ? 19.451 -10.906 -19.816 1.00 59.38 94 SER A CA 1
ATOM 730 C C . SER A 1 94 ? 19.488 -11.212 -21.319 1.00 59.38 94 SER A C 1
ATOM 732 O O . SER A 1 94 ? 19.209 -12.355 -21.698 1.00 59.38 94 SER A O 1
ATOM 734 N N . PRO A 1 95 ? 19.886 -10.263 -22.188 1.00 57.84 95 PRO A N 1
ATOM 735 C CA . PRO A 1 95 ? 20.076 -10.527 -23.615 1.00 57.84 95 PRO A CA 1
ATOM 736 C C . PRO A 1 95 ? 21.001 -11.725 -23.896 1.00 57.84 95 PRO A C 1
ATOM 738 O O . PRO A 1 95 ? 20.885 -12.359 -24.941 1.00 57.84 95 PRO A O 1
ATOM 741 N N . ALA A 1 96 ? 21.877 -12.093 -22.951 1.00 52.19 96 ALA A N 1
ATOM 742 C CA . ALA A 1 96 ? 22.749 -13.263 -23.058 1.00 52.19 96 ALA A CA 1
ATOM 743 C C . ALA A 1 96 ? 21.994 -14.610 -23.048 1.00 52.19 96 ALA A C 1
ATOM 745 O O . ALA A 1 96 ? 22.496 -15.590 -23.593 1.00 52.19 96 ALA A O 1
ATOM 746 N N . ALA A 1 97 ? 20.787 -14.677 -22.474 1.00 48.94 97 ALA A N 1
ATOM 747 C CA . ALA A 1 97 ? 19.980 -15.900 -22.436 1.00 48.94 97 ALA A CA 1
ATOM 748 C C . ALA A 1 97 ? 19.223 -16.164 -23.751 1.00 48.94 97 ALA A C 1
ATOM 750 O O . ALA A 1 97 ? 18.860 -17.305 -24.028 1.00 48.94 97 ALA A O 1
ATOM 751 N N . MET A 1 98 ? 19.030 -15.139 -24.589 1.00 50.09 98 MET A N 1
ATOM 752 C CA . MET A 1 98 ? 18.404 -15.289 -25.911 1.00 50.09 98 MET A CA 1
ATOM 753 C C . MET A 1 98 ? 19.392 -15.723 -27.008 1.00 50.09 98 MET A C 1
ATOM 755 O O . MET A 1 98 ? 18.972 -16.019 -28.120 1.00 50.09 98 MET A O 1
ATOM 759 N N . GLY A 1 99 ? 20.695 -15.788 -26.707 1.00 47.03 99 GLY A N 1
ATOM 760 C CA . GLY A 1 99 ? 21.740 -16.209 -27.649 1.00 47.03 99 GLY A CA 1
ATOM 761 C C . GLY A 1 99 ? 22.083 -17.704 -27.631 1.00 47.03 99 GLY A C 1
ATOM 762 O O . GLY A 1 99 ? 22.948 -18.117 -28.395 1.00 47.03 99 GLY A O 1
ATOM 763 N N . LEU A 1 100 ? 21.451 -18.512 -26.768 1.00 47.56 100 LEU A N 1
ATOM 764 C CA . LEU A 1 100 ? 21.751 -19.950 -26.633 1.00 47.56 100 LEU A CA 1
ATOM 765 C C . LEU A 1 100 ? 20.670 -20.874 -27.224 1.00 47.56 100 LEU A C 1
ATOM 767 O O . LEU A 1 100 ? 20.701 -22.083 -27.006 1.00 47.56 100 LEU A O 1
ATOM 771 N N . GLN A 1 101 ? 19.718 -20.317 -27.974 1.00 44.41 101 GLN A N 1
ATOM 772 C CA . GLN A 1 101 ? 18.789 -21.083 -28.805 1.00 44.41 101 GLN A CA 1
ATOM 773 C C . GLN A 1 101 ? 19.000 -20.715 -30.277 1.00 44.41 101 GLN A C 1
ATOM 775 O O . GLN A 1 101 ? 18.212 -19.979 -30.865 1.00 44.41 101 GLN A O 1
ATOM 780 N N . ALA A 1 102 ? 20.100 -21.208 -30.847 1.00 38.47 102 ALA A N 1
ATOM 781 C CA . ALA A 1 102 ? 20.339 -21.288 -32.285 1.00 38.47 102 ALA A CA 1
ATOM 782 C C . ALA A 1 102 ? 21.007 -22.629 -32.602 1.00 38.47 102 ALA A C 1
ATOM 784 O O . ALA A 1 102 ? 21.909 -23.022 -31.825 1.00 38.47 102 ALA A O 1
#

Sequence (102 aa):
MQSVAYDRSSAPKDCRVSAWLESPDEDPSNNIKNIVMLTDFSYDLEKSNAQTFHVDVGDAGVINTVRLDFTSNHGSSALTCIYRFRVHGHEPSSPAAMGLQA

InterPro domains:
  IPR012919 SUN domain [PF07738] (3-90)
  IPR012919 SUN domain [PS51469] (1-92)
  IPR045119 SUN domain-containing protein 1-5 [PTHR12911] (3-90)

Foldseek 3Di:
DDDPDPDQQQAFFKKWKKFAADDPPDDPVCRVVLIDTFDIGTDDPVDDPDDDDHTDCDVSPDTDDMDMDGDHGNHDPPHHDDDDDDDDDDDDDDPVVVPPPD

Nearest PDB structures (foldseek):
  4b6v-assembly1_A  TM=5.062E-01  e=3.216E+00  Mus musculus
  3ckh-assembly3_A  TM=3.026E-01  e=5.351E-01  Homo sapiens
  2lw8-assembly1_A  TM=3.620E-01  e=1.695E+00  Homo sapiens
  2wo1-assembly1_A  TM=3.928E-01  e=4.429E+00  Homo sapiens
  3nru-assembly9_I  TM=3.322E-01  e=7.394E+00  Homo sapiens

Radius of gyration: 17.79 Å; Cα contacts (8 Å, |Δi|>4): 116; chains: 1; bounding box: 34×37×52 Å

Organism: Ensete ventricosum (NCBI:txid4639)

Mean predicted aligned error: 8.02 Å